Protein 6HFG (pdb70)

Secondary structure (DSSP, 8-state):
--SSEEEEEEEEEEEE-----SEEEEE-BTTTB-EEEEEETTSEEEEEETTEEEEEEE-TTTTTT-EEEEETTEEEEE--EEEEE--SSHHHHHHHHHHHHHHHTTTS-EEPP-

Solvent-accessible surface area: 7065 Å² total; per-residue (Å²): 125,139,71,105,38,44,91,33,47,1,99,72,0,6,75,72,63,135,124,101,72,59,92,102,87,37,82,50,42,178,179,64,18,63,0,37,0,16,6,36,96,66,0,71,0,56,0,15,20,49,178,85,119,20,38,48,41,37,0,117,42,0,147,139,105,13,86,0,7,86,145,129,21,16,0,61,2,7,129,107,8,85,1,27,1,25,37,173,58,169,139,56,6,75,127,69,0,60,23,0,26,120,29,0,52,137,46,6,87,33,70,145,60,154

Nearest PDB structures (foldseek):
  6hfg-assembly1_B-2  TM=1.009E+00  e=2.251E-24  Mus musculus
  7qwv-assembly1_A  TM=9.922E-01  e=1.122E-21  Mus musculus
  6nxf-assembly1_A  TM=9.468E-01  e=2.933E-18  Mus musculus
  6nxf-assembly1_B  TM=9.605E-01  e=1.213E-17  Mus musculus
  4yd8-assembly1_A  TM=4.757E-01  e=8.180E-01  Homo sapiens

B-factor: mean 80.26, std 20.7, range [53.84, 167.01]

Foldseek 3Di:
DDPFKDKFWFQKKWDQQPVRDRIDMDGDDPVQATWMWMAGPQAWIFIDGVHDTPDIDGLAVCQCQWAWEDDQLKIAIGVGMITGGDDPDSVRSSVRSVVVCVVSCVRYHYHYDD

Structure (mmCIF, N/CA/C/O backbone):
data_6HFG
#
_entry.id   6HFG
#
_cell.length_a   107.490
_cell.length_b   107.490
_cell.length_c   82.790
_cell.angle_alpha   90.00
_cell.angle_beta   90.00
_cell.angle_gamma   120.00
#
_symmetry.space_group_name_H-M   'P 61 2 2'
#
loop_
_atom_site.group_PDB
_atom_site.id
_atom_site.type_symbol
_atom_site.label_atom_id
_atom_site.label_alt_id
_atom_site.label_comp_id
_atom_site.label_asym_id
_atom_site.label_entity_id
_atom_site.label_seq_id
_atom_site.pdbx_PDB_ins_code
_atom_site.Cartn_x
_atom_site.Cartn_y
_atom_site.Cartn_z
_atom_site.occupancy
_atom_site.B_iso_or_equiv
_atom_site.auth_seq_id
_atom_site.auth_comp_id
_atom_site.auth_asym_id
_atom_site.auth_atom_id
_atom_site.pdbx_PDB_model_num
ATOM 1 N N . ALA A 1 1 ? 28.612 -34.168 -19.713 1.00 99.77 13 ALA B N 1
ATOM 2 C CA . ALA A 1 1 ? 28.795 -34.358 -21.188 1.00 112.08 13 ALA B CA 1
ATOM 3 C C . ALA A 1 1 ? 28.185 -33.177 -21.974 1.00 118.09 13 ALA B C 1
ATOM 4 O O . ALA A 1 1 ? 28.896 -32.480 -22.706 1.00 129.59 13 ALA B O 1
ATOM 6 N N . MET A 1 2 ? 26.876 -32.946 -21.791 1.00 116.95 14 MET B N 1
ATOM 7 C CA . MET A 1 2 ? 26.050 -31.984 -22.569 1.00 105.80 14 MET B CA 1
ATOM 8 C C . MET A 1 2 ? 26.437 -30.526 -22.256 1.00 102.83 14 MET B C 1
ATOM 9 O O . MET A 1 2 ? 27.357 -30.276 -21.482 1.00 100.32 14 MET B O 1
ATOM 14 N N . GLY A 1 3 ? 25.731 -29.572 -22.890 1.00 91.18 15 GLY B N 1
ATOM 15 C CA . GLY A 1 3 ? 25.763 -28.145 -22.531 1.00 80.11 15 GLY B CA 1
ATOM 16 C C . GLY A 1 3 ? 24.614 -27.775 -21.603 1.00 83.95 15 GLY B C 1
ATOM 17 O O . GLY A 1 3 ? 24.294 -26.611 -21.388 1.00 88.87 15 GLY B O 1
ATOM 18 N N . GLU A 1 4 ? 23.996 -28.801 -21.027 1.00 86.41 16 GLU B N 1
ATOM 19 C CA . GLU A 1 4 ? 22.839 -28.681 -20.172 1.00 83.81 16 GLU B CA 1
ATOM 20 C C . GLU A 1 4 ? 23.214 -29.052 -18.734 1.00 75.82 16 GLU B C 1
ATOM 21 O O . GLU A 1 4 ? 22.434 -28.878 -17.804 1.00 70.98 16 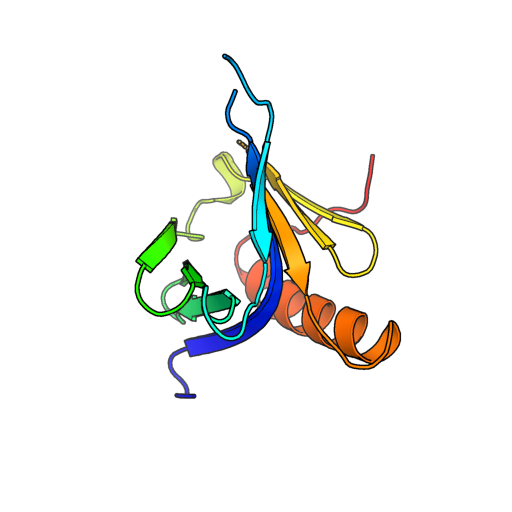GLU B O 1
ATOM 27 N N . VAL A 1 5 ? 24.435 -29.558 -18.579 1.00 70.74 17 VAL B N 1
ATOM 28 C CA . VAL A 1 5 ? 24.920 -30.109 -17.355 1.00 71.42 17 VAL B CA 1
ATOM 29 C C . VAL A 1 5 ? 26.411 -29.804 -17.259 1.00 66.00 17 VAL B C 1
ATOM 30 O O . VAL A 1 5 ? 27.084 -29.672 -18.261 1.00 82.77 17 VAL B O 1
ATOM 34 N N . SER A 1 6 ? 26.891 -29.652 -16.030 1.00 67.54 18 SER B N 1
ATOM 35 C CA . SER A 1 6 ? 28.306 -29.778 -15.718 1.00 66.04 18 SER B CA 1
ATOM 36 C C . SER A 1 6 ? 28.481 -30.961 -14.759 1.00 60.54 18 SER B C 1
ATOM 37 O O . SER A 1 6 ? 27.612 -31.237 -13.920 1.00 57.80 18 SER B O 1
ATOM 40 N N . GLN A 1 7 ? 29.591 -31.678 -14.916 1.00 60.60 19 GLN B N 1
ATOM 41 C CA . GLN A 1 7 ? 29.854 -32.857 -14.119 1.00 61.84 19 GLN B CA 1
ATOM 42 C C . GLN A 1 7 ? 31.318 -32.875 -13.703 1.00 54.93 19 GLN B C 1
ATOM 43 O O . GLN A 1 7 ? 32.178 -32.459 -14.455 1.00 56.53 19 GLN B O 1
ATOM 49 N N . TRP A 1 8 ? 31.558 -33.357 -12.484 1.00 58.33 20 TRP B N 1
ATOM 50 C CA . TRP A 1 8 ? 32.892 -33.501 -11.889 1.00 57.14 20 TRP B CA 1
ATOM 51 C C . TRP A 1 8 ? 32.918 -34.840 -11.183 1.00 57.42 20 TRP B C 1
ATOM 52 O O . TRP A 1 8 ? 31.925 -35.193 -10.514 1.00 62.83 20 TRP B O 1
ATOM 63 N N . SER A 1 9 ? 34.049 -35.535 -11.275 1.00 59.25 21 SER B N 1
ATOM 64 C CA . SER A 1 9 ? 34.170 -36.796 -10.582 1.00 65.22 21 SER B CA 1
ATOM 65 C C . SER A 1 9 ? 34.733 -36.555 -9.175 1.00 62.97 21 SER B C 1
ATOM 66 O O . SER A 1 9 ? 35.558 -35.660 -8.970 1.00 60.43 21 SER B O 1
ATOM 69 N N . LEU A 1 10 ? 34.262 -37.372 -8.229 1.00 59.17 22 LEU B N 1
ATOM 70 C CA . LEU A 1 10 ? 34.578 -37.296 -6.828 1.00 57.92 22 LEU B CA 1
ATOM 71 C C . LEU A 1 10 ? 35.420 -38.505 -6.427 1.00 62.87 22 LEU B C 1
ATOM 72 O O . LEU A 1 10 ? 35.154 -39.587 -6.879 1.00 67.20 22 LEU B O 1
ATOM 77 N N . LYS A 1 11 ? 36.342 -38.304 -5.482 1.00 69.46 23 LYS B N 1
ATOM 78 C CA . LYS A 1 11 ? 37.086 -39.369 -4.842 1.00 67.56 23 LYS B CA 1
ATOM 79 C C . LYS A 1 11 ? 36.214 -39.987 -3.746 1.00 70.08 23 LYS B C 1
ATOM 80 O O . LYS A 1 11 ? 36.141 -41.200 -3.630 1.00 73.42 23 LYS B O 1
ATOM 86 N N . ARG A 1 12 ? 35.561 -39.134 -2.949 1.00 67.49 24 ARG B N 1
ATOM 87 C CA . ARG A 1 12 ? 34.796 -39.574 -1.788 1.00 69.88 24 ARG B CA 1
ATOM 88 C C . ARG A 1 12 ? 33.545 -38.718 -1.613 1.00 66.16 24 ARG B C 1
ATOM 89 O O . ARG A 1 12 ? 33.549 -37.551 -1.929 1.00 63.36 24 ARG B O 1
ATOM 97 N N . TYR A 1 13 ? 32.524 -39.319 -1.001 1.00 61.29 25 TYR B N 1
ATOM 98 C CA . TYR A 1 13 ? 31.367 -38.619 -0.532 1.00 60.57 25 TYR B CA 1
ATOM 99 C C . TYR A 1 13 ? 30.990 -39.217 0.819 1.00 58.09 25 TYR B C 1
ATOM 100 O O . TYR A 1 13 ? 31.014 -40.427 0.975 1.00 60.40 25 TYR B O 1
ATOM 109 N N . GLY A 1 14 ? 30.660 -38.356 1.780 1.00 59.02 26 GLY B N 1
ATOM 110 C CA . GLY A 1 14 ? 30.259 -38.798 3.098 1.00 63.67 26 GLY B CA 1
A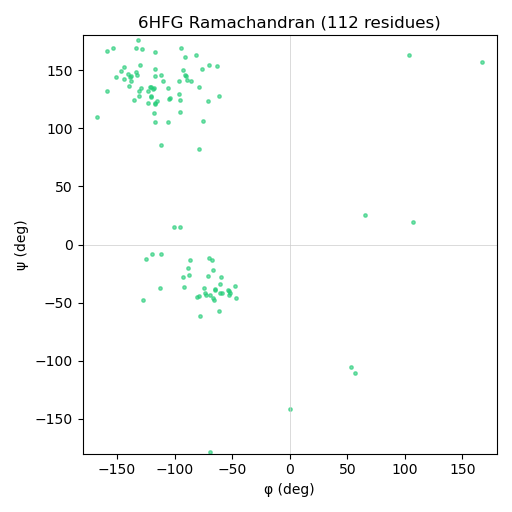TOM 111 C C . GLY A 1 14 ? 28.973 -38.127 3.540 1.00 66.34 26 GLY B C 1
ATOM 112 O O . GLY A 1 14 ? 28.869 -36.895 3.491 1.00 66.32 26 GLY B O 1
ATOM 113 N N . ARG A 1 15 ? 28.012 -38.957 3.963 1.00 67.25 27 ARG B N 1
ATOM 114 C CA . ARG A 1 15 ? 26.693 -38.554 4.447 1.00 68.54 27 ARG B CA 1
ATOM 115 C C . ARG A 1 15 ? 26.743 -38.459 5.971 1.00 68.96 27 ARG B C 1
ATOM 116 O O . ARG A 1 15 ? 27.117 -39.423 6.608 1.00 69.55 27 ARG B O 1
ATOM 124 N N . PHE A 1 16 ? 26.389 -37.312 6.548 1.00 70.85 28 PHE B N 1
ATOM 125 C CA . PHE A 1 16 ? 26.219 -37.231 7.989 1.00 79.48 28 PHE B CA 1
ATOM 126 C C . PHE A 1 16 ? 24.952 -38.001 8.356 1.00 78.86 28 PHE B C 1
ATOM 127 O O . PHE A 1 16 ? 23.921 -37.722 7.807 1.00 83.49 28 PHE B O 1
ATOM 135 N N . MET A 1 17 ? 25.065 -38.990 9.247 1.00 87.62 29 MET B N 1
ATOM 136 C CA . MET A 1 17 ? 23.983 -39.951 9.482 1.00 88.06 29 MET B CA 1
ATOM 137 C C . MET A 1 17 ? 23.093 -39.483 10.639 1.00 92.77 29 MET B C 1
ATOM 138 O O . MET A 1 17 ? 21.910 -39.807 10.682 1.00 106.32 29 MET B O 1
ATOM 143 N N . LEU A 1 18 ? 23.673 -38.726 11.569 1.00 95.02 30 LEU B N 1
ATOM 144 C CA . LEU A 1 18 ? 22.927 -38.101 12.645 1.00 98.35 30 LEU B CA 1
ATOM 145 C C . LEU A 1 18 ? 22.238 -36.840 12.104 1.00 104.05 30 LEU B C 1
ATOM 146 O O . LEU A 1 18 ? 21.385 -36.245 12.767 1.00 105.90 30 LEU B O 1
ATOM 151 N N . GLY A 1 35 ? 24.782 -50.121 15.067 1.00 89.64 47 GLY B N 1
ATOM 152 C CA . GLY A 1 35 ? 24.585 -49.040 16.037 1.00 96.40 47 GLY B CA 1
ATOM 153 C C . GLY A 1 35 ? 24.320 -47.717 15.333 1.00 100.86 47 GLY B C 1
ATOM 154 O O . GLY A 1 35 ? 23.658 -47.687 14.300 1.00 103.99 47 GLY B O 1
ATOM 155 N N . SER A 1 36 ? 24.870 -46.626 15.880 1.00 101.27 48 SER B N 1
ATOM 156 C CA . SER A 1 36 ? 24.635 -45.272 15.375 1.00 96.92 48 SER B CA 1
ATOM 157 C C . SER A 1 36 ? 25.907 -44.691 14.751 1.00 86.19 48 SER B C 1
ATOM 158 O O . SER A 1 36 ? 26.661 -43.982 15.421 1.00 86.41 48 SER B O 1
ATOM 161 N N . PRO A 1 37 ? 26.199 -44.960 13.455 1.00 75.22 49 PRO B N 1
ATOM 162 C CA . PRO A 1 37 ? 27.353 -44.348 12.797 1.00 81.40 49 PRO B CA 1
ATOM 163 C C . PRO A 1 37 ? 27.113 -42.849 12.571 1.00 81.48 49 PRO B C 1
ATOM 164 O O . PRO A 1 37 ? 25.978 -42.398 12.516 1.00 87.74 49 PRO B O 1
ATOM 168 N N . THR A 1 38 ? 28.203 -42.093 12.484 1.00 77.89 50 THR B N 1
ATOM 169 C CA . THR A 1 38 ? 28.145 -40.660 12.291 1.00 77.02 50 THR B CA 1
ATOM 170 C C . THR A 1 38 ? 28.186 -40.342 10.792 1.00 71.67 50 THR B C 1
ATOM 171 O O . THR A 1 38 ? 27.530 -39.420 10.341 1.00 73.22 50 THR B O 1
ATOM 175 N N . TRP A 1 39 ? 28.969 -41.130 10.046 1.00 71.35 51 TRP B N 1
ATOM 176 C CA . TRP A 1 39 ? 29.180 -40.971 8.626 1.00 70.23 51 TRP B CA 1
ATOM 177 C C . TRP A 1 39 ? 29.032 -42.323 7.923 1.00 71.27 51 TRP B C 1
ATOM 178 O O . TRP A 1 39 ? 29.407 -43.370 8.435 1.00 77.69 51 TRP B O 1
ATOM 189 N N . LYS A 1 40 ? 28.502 -42.244 6.707 1.00 72.80 52 LYS B N 1
ATOM 190 C CA . LYS A 1 40 ? 28.519 -43.278 5.736 1.00 74.92 52 LYS B CA 1
ATOM 191 C C . LYS A 1 40 ? 29.330 -42.711 4.570 1.00 71.98 52 LYS B C 1
ATOM 192 O O . LYS A 1 40 ? 29.019 -41.643 4.053 1.00 82.39 52 LYS B O 1
ATOM 198 N N . VAL A 1 41 ? 30.415 -43.397 4.226 1.00 66.38 53 VAL B N 1
ATOM 199 C CA . VAL A 1 41 ? 31.426 -42.884 3.339 1.00 64.88 53 VAL B CA 1
ATOM 200 C C . VAL A 1 41 ? 31.441 -43.742 2.075 1.00 69.81 53 VAL B C 1
ATOM 201 O O . VAL A 1 41 ? 31.615 -44.960 2.140 1.00 67.25 53 VAL B O 1
ATOM 205 N N . PHE A 1 42 ? 31.262 -43.075 0.933 1.00 70.78 54 PHE B N 1
ATOM 206 C CA . PHE A 1 42 ? 31.235 -43.711 -0.362 1.00 72.41 54 PHE B CA 1
ATOM 207 C C . PHE A 1 42 ? 32.499 -43.315 -1.124 1.00 70.00 54 PHE B C 1
ATOM 208 O O . PHE A 1 42 ? 32.916 -42.175 -1.066 1.00 73.54 54 PHE B O 1
ATOM 216 N N . GLU A 1 43 ? 33.068 -44.273 -1.857 1.00 78.31 55 GLU B N 1
ATOM 217 C CA . GLU A 1 43 ? 34.292 -44.075 -2.599 1.00 82.00 55 GLU B CA 1
ATOM 218 C C . GLU A 1 43 ? 34.087 -44.570 -4.027 1.00 82.86 55 GLU B C 1
ATOM 219 O O . GLU A 1 43 ? 33.225 -45.413 -4.269 1.00 100.29 55 GLU B O 1
ATOM 225 N N . SER A 1 44 ? 34.867 -44.006 -4.953 1.00 85.49 56 SER B N 1
ATOM 226 C CA . SER A 1 44 ? 34.899 -44.452 -6.336 1.00 93.21 56 SER B CA 1
ATOM 227 C C . SER A 1 44 ? 35.678 -45.770 -6.441 1.00 94.49 56 SER B C 1
ATOM 228 O O . SER A 1 44 ? 36.886 -45.788 -6.305 1.00 89.20 56 SER B O 1
ATOM 231 N N . SER 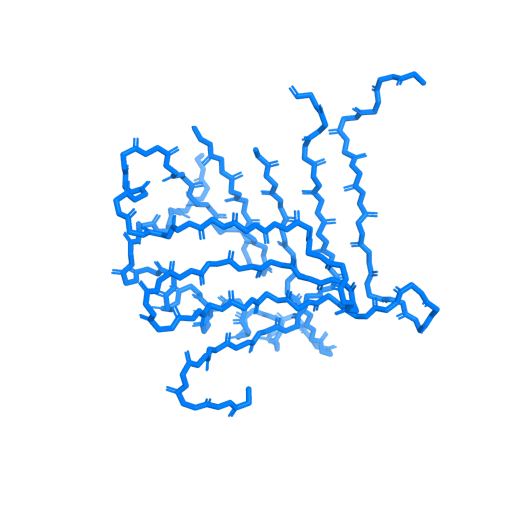A 1 45 ? 34.948 -46.868 -6.649 1.00 105.93 57 SER B N 1
ATOM 232 C CA . SER A 1 45 ? 35.521 -48.195 -6.793 1.00 113.72 57 SER B CA 1
ATOM 233 C C . SER A 1 45 ? 35.204 -48.703 -8.200 1.00 122.51 57 SER B C 1
ATOM 234 O O . SER A 1 45 ? 34.346 -48.151 -8.891 1.00 127.01 57 SER B O 1
ATOM 237 N N . GLU A 1 46 ? 35.898 -49.773 -8.594 1.00 136.43 58 GLU B N 1
ATOM 238 C CA . GLU A 1 46 ? 35.664 -50.456 -9.855 1.00 132.45 58 GLU B CA 1
ATOM 239 C C . GLU A 1 46 ? 34.350 -51.245 -9.728 1.00 123.02 58 GLU B C 1
ATOM 240 O O . GLU A 1 46 ? 33.528 -51.225 -10.643 1.00 112.92 58 GLU B O 1
ATOM 246 N N . GLU A 1 47 ? 34.148 -51.885 -8.565 1.00 124.91 59 GLU B N 1
ATOM 247 C CA . GLU A 1 47 ? 32.929 -52.661 -8.243 1.00 137.76 59 GLU B CA 1
ATOM 248 C C . GLU A 1 47 ? 31.775 -51.721 -7.871 1.00 134.40 59 GLU B C 1
ATOM 249 O O . GLU A 1 47 ? 30.713 -51.721 -8.528 1.00 115.40 59 GLU B O 1
ATOM 255 N N . SER A 1 48 ? 32.000 -50.962 -6.788 1.00 126.61 60 SER B N 1
ATOM 256 C CA . SER A 1 48 ? 31.064 -49.983 -6.205 1.00 117.40 60 SER B CA 1
ATOM 257 C C . SER A 1 48 ? 30.555 -48.987 -7.263 1.00 107.60 60 SER B C 1
ATOM 258 O O . SER A 1 48 ? 29.371 -48.666 -7.278 1.00 104.78 60 SER B O 1
ATOM 261 N N . GLY A 1 49 ? 31.448 -48.515 -8.146 1.00 99.03 61 GLY B N 1
ATOM 262 C CA . GLY A 1 49 ? 31.109 -47.553 -9.213 1.00 98.36 61 GLY B CA 1
ATOM 263 C C . GLY A 1 49 ? 31.595 -46.153 -8.860 1.00 99.23 61 GLY B C 1
ATOM 264 O O . GLY A 1 49 ? 31.894 -45.875 -7.681 1.00 92.58 61 GLY B O 1
ATOM 265 N N . SER A 1 50 ? 31.666 -45.265 -9.862 1.00 83.98 62 SER B N 1
ATOM 266 C CA . SER A 1 50 ? 32.328 -43.964 -9.679 1.00 85.81 62 SER B CA 1
ATOM 267 C C . SER A 1 50 ? 31.339 -42.868 -9.246 1.00 78.92 62 SER B C 1
ATOM 268 O O . SER A 1 50 ? 30.144 -42.908 -9.545 1.00 79.63 62 SER B O 1
ATOM 271 N N . LEU A 1 51 ? 31.875 -41.909 -8.482 1.00 73.43 63 LEU B N 1
ATOM 272 C CA . LEU A 1 51 ? 31.114 -40.841 -7.877 1.00 65.75 63 LEU B CA 1
ATOM 273 C C . LEU A 1 51 ? 31.196 -39.622 -8.783 1.00 59.77 63 LEU B C 1
ATOM 274 O O . LEU A 1 51 ? 32.261 -39.231 -9.220 1.00 65.20 63 LEU B O 1
ATOM 279 N N . VAL A 1 52 ? 30.026 -39.073 -9.076 1.00 62.11 64 VAL B N 1
ATOM 280 C CA . VAL A 1 52 ? 29.858 -37.974 -9.955 1.00 63.18 64 VAL B CA 1
ATOM 281 C C . VAL A 1 52 ? 28.974 -36.959 -9.242 1.00 60.97 64 VAL B C 1
ATOM 282 O O . VAL A 1 52 ? 27.950 -37.345 -8.654 1.00 61.23 64 VAL B O 1
ATOM 286 N N . LEU A 1 53 ? 29.411 -35.692 -9.272 1.00 62.34 65 LEU B N 1
ATOM 287 C CA . LEU A 1 53 ? 28.624 -34.545 -8.834 1.00 58.58 65 LEU B CA 1
ATOM 288 C C . LEU A 1 53 ? 28.150 -33.834 -10.094 1.00 58.61 65 LEU B C 1
ATOM 289 O O . LEU A 1 53 ? 28.960 -33.499 -10.962 1.00 61.56 65 LEU B O 1
ATOM 294 N N . THR A 1 54 ? 26.838 -33.627 -10.183 1.00 55.82 66 THR B N 1
ATOM 295 C CA . THR A 1 54 ? 26.226 -33.114 -11.384 1.00 56.60 66 THR B CA 1
ATOM 296 C C . THR A 1 54 ? 25.470 -31.843 -11.023 1.00 55.86 66 THR B C 1
ATOM 297 O O . THR A 1 54 ? 24.702 -31.835 -10.061 1.00 60.66 66 THR B O 1
ATOM 301 N N . ILE A 1 55 ? 25.676 -30.787 -11.808 1.00 54.25 67 ILE B N 1
ATOM 302 C CA . ILE A 1 55 ? 24.850 -29.621 -11.682 1.00 57.66 67 ILE B CA 1
ATOM 303 C C . ILE A 1 55 ? 24.220 -29.337 -13.039 1.00 53.84 67 ILE B C 1
ATOM 304 O O . ILE A 1 55 ? 24.916 -29.113 -14.018 1.00 61.15 67 ILE B O 1
ATOM 309 N N . VAL A 1 56 ? 22.892 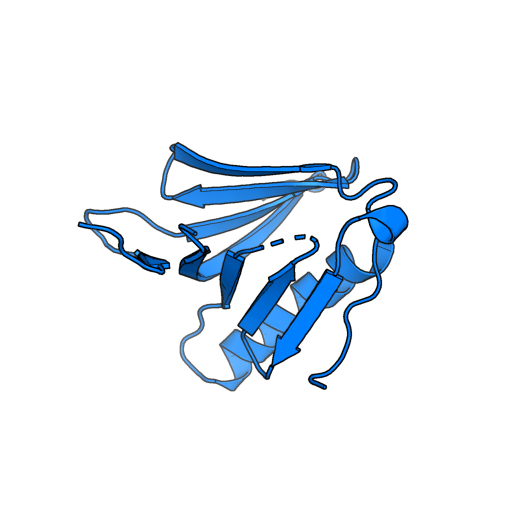-29.323 -13.035 1.00 56.10 68 VAL B N 1
ATOM 310 C CA . VAL A 1 56 ? 22.073 -29.089 -14.185 1.00 61.74 68 VAL B CA 1
ATOM 311 C C . VAL A 1 56 ? 21.808 -27.584 -14.262 1.00 63.06 68 VAL B C 1
ATOM 312 O O . VAL A 1 56 ? 21.652 -26.943 -13.245 1.00 71.03 68 VAL B O 1
ATOM 316 N N . VAL A 1 57 ? 21.720 -27.060 -15.481 1.00 69.90 69 VAL B N 1
ATOM 317 C CA . VAL A 1 57 ? 21.623 -25.631 -15.743 1.00 74.59 69 VAL B CA 1
ATOM 318 C C . VAL A 1 57 ? 20.381 -25.011 -15.075 1.00 75.28 69 VAL B C 1
ATOM 319 O O . VAL A 1 57 ? 20.412 -23.837 -14.746 1.00 82.08 69 VAL B O 1
ATOM 323 N N . SER A 1 58 ? 19.293 -25.759 -14.848 1.00 81.71 70 SER B N 1
ATOM 324 C CA . SER A 1 58 ? 18.124 -25.174 -14.115 1.00 85.72 70 SER B CA 1
ATOM 325 C C . SER A 1 58 ? 18.451 -24.952 -12.625 1.00 82.91 70 SER B C 1
ATOM 326 O O . SER A 1 58 ? 17.675 -24.316 -11.925 1.00 86.38 70 SER B O 1
ATOM 329 N N . GLY A 1 59 ? 19.576 -25.514 -12.147 1.00 83.52 71 GLY B N 1
ATOM 330 C CA . GLY A 1 59 ? 20.103 -25.347 -10.778 1.00 70.93 71 GLY B CA 1
ATOM 331 C C . GLY A 1 59 ? 19.944 -26.589 -9.897 1.00 70.56 71 GLY B C 1
ATOM 332 O O . GLY A 1 59 ? 20.020 -26.498 -8.663 1.00 71.72 71 GLY B O 1
ATOM 333 N N . HIS A 1 60 ? 19.741 -27.766 -10.498 1.00 65.87 72 HIS B N 1
ATOM 334 C CA . HIS A 1 60 ? 19.596 -28.990 -9.715 1.00 63.98 72 HIS B CA 1
ATOM 335 C C . HIS A 1 60 ? 20.975 -29.612 -9.497 1.00 61.60 72 HIS B C 1
ATOM 336 O O . HIS A 1 60 ? 21.815 -29.597 -10.372 1.00 64.84 72 HIS B O 1
ATOM 343 N N . PHE A 1 61 ? 21.160 -30.153 -8.295 1.00 60.60 73 PHE B N 1
ATOM 344 C CA . PHE A 1 61 ? 22.407 -30.656 -7.815 1.00 57.09 73 PHE B CA 1
ATOM 345 C C . PHE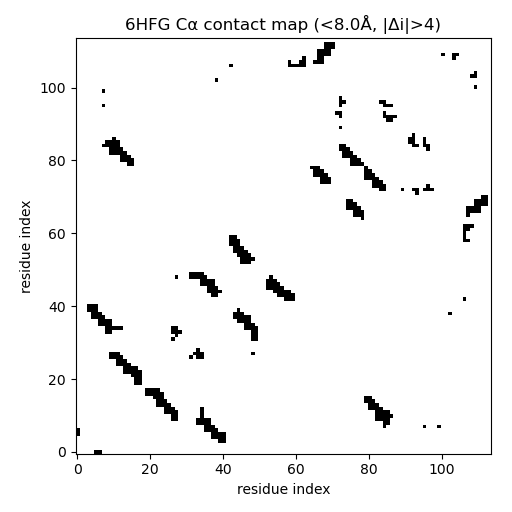 A 1 61 ? 22.208 -32.127 -7.485 1.00 56.22 73 PHE B C 1
ATOM 346 O O . PHE A 1 61 ? 21.284 -32.468 -6.758 1.00 56.57 73 PHE B O 1
ATOM 354 N N . PHE A 1 62 ? 23.070 -32.977 -8.039 1.00 56.22 74 PHE B N 1
ATOM 355 C CA . PHE A 1 62 ? 23.053 -34.379 -7.731 1.00 57.08 74 PHE B CA 1
ATOM 356 C C . PHE A 1 62 ? 24.468 -34.874 -7.448 1.00 56.30 74 PHE B C 1
ATOM 357 O O . PHE A 1 62 ? 25.455 -34.364 -8.022 1.00 54.53 74 PHE B O 1
ATOM 365 N N . ILE A 1 63 ? 24.532 -35.870 -6.565 1.00 54.96 75 ILE B N 1
ATOM 366 C CA . ILE A 1 63 ? 25.656 -36.775 -6.480 1.00 61.20 75 ILE B CA 1
ATOM 367 C C . 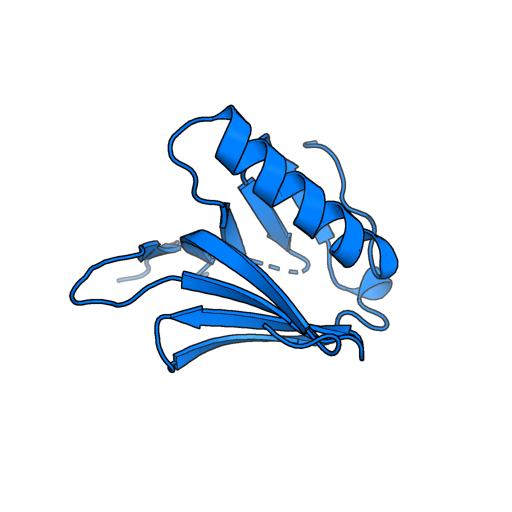ILE A 1 63 ? 25.138 -38.176 -6.786 1.00 61.72 75 ILE B C 1
ATOM 368 O O . ILE A 1 63 ? 24.091 -38.585 -6.286 1.00 64.67 75 ILE B O 1
ATOM 373 N N . SER A 1 64 ? 25.874 -38.895 -7.625 1.00 63.04 76 SER B N 1
ATOM 374 C CA . SER A 1 64 ? 25.468 -40.209 -7.985 1.00 67.76 76 SER B CA 1
ATOM 375 C C . SER A 1 64 ? 26.685 -41.130 -7.992 1.00 72.94 76 SER B C 1
ATOM 376 O O . SER A 1 64 ? 27.786 -40.709 -8.293 1.00 78.59 76 SER B O 1
ATOM 379 N N . GLN A 1 65 ? 26.445 -42.381 -7.592 1.00 81.12 77 GLN B N 1
ATOM 380 C CA . GLN A 1 65 ? 27.395 -43.476 -7.658 1.00 83.03 77 GLN B CA 1
ATOM 381 C C . GLN A 1 65 ? 26.795 -44.527 -8.595 1.00 88.50 77 GLN B C 1
ATOM 382 O O . GLN A 1 65 ? 25.748 -45.124 -8.296 1.00 87.19 77 GLN B O 1
ATOM 388 N N . GLY A 1 66 ? 27.445 -44.711 -9.745 1.00 94.01 78 GLY B N 1
ATOM 389 C CA . GLY A 1 66 ? 26.833 -45.375 -10.872 1.00 92.18 78 GLY B CA 1
ATOM 390 C C . GLY A 1 66 ? 25.513 -44.714 -11.209 1.00 98.73 78 GLY B C 1
ATOM 391 O O . GLY A 1 66 ? 25.486 -43.594 -11.728 1.00 110.37 78 GLY B O 1
ATOM 392 N N . GLN A 1 67 ? 24.420 -45.389 -10.849 1.00 100.49 79 GLN B N 1
ATOM 393 C CA . GLN A 1 67 ? 23.089 -44.971 -11.253 1.00 108.02 79 GLN B CA 1
ATOM 394 C C . GLN A 1 67 ? 22.203 -44.668 -10.039 1.00 96.73 79 GLN B C 1
ATOM 395 O O . GLN A 1 67 ? 21.112 -44.118 -10.217 1.00 101.17 79 GLN B O 1
ATOM 401 N N . THR A 1 68 ? 22.682 -44.980 -8.825 1.00 83.68 80 THR B N 1
ATOM 402 C CA . THR A 1 68 ? 21.973 -44.598 -7.600 1.00 86.72 80 THR B CA 1
ATOM 403 C C . THR A 1 68 ? 22.262 -43.113 -7.319 1.00 76.83 80 THR B C 1
ATOM 404 O O . THR A 1 68 ? 23.387 -42.640 -7.466 1.00 71.52 80 THR B O 1
ATOM 408 N N . LEU A 1 69 ? 21.211 -42.374 -6.963 1.00 73.79 81 LEU B N 1
ATOM 409 C CA . LEU A 1 69 ? 21.298 -40.977 -6.616 1.00 74.56 81 LEU B CA 1
ATOM 410 C C . LEU A 1 69 ? 21.411 -40.869 -5.094 1.00 74.21 81 LEU B C 1
ATOM 411 O O . LEU A 1 69 ? 20.490 -41.216 -4.364 1.00 75.95 81 LEU B O 1
ATOM 416 N N . LEU A 1 70 ? 22.570 -40.392 -4.646 1.00 71.59 82 LEU B N 1
ATOM 417 C CA . LEU A 1 70 ? 22.885 -40.254 -3.263 1.00 65.78 82 LEU B CA 1
ATOM 418 C C . LEU A 1 70 ? 22.405 -38.894 -2.753 1.00 62.28 82 LEU B C 1
ATOM 419 O O . LEU A 1 70 ? 22.165 -38.728 -1.579 1.00 63.18 82 LEU B O 1
ATOM 424 N N . GLU A 1 71 ? 22.303 -37.907 -3.640 1.00 64.54 83 GLU B N 1
ATOM 425 C CA . GLU A 1 71 ? 21.919 -36.579 -3.216 1.00 66.47 83 GLU B CA 1
ATOM 426 C C . GLU A 1 71 ? 21.198 -35.911 -4.382 1.00 61.74 83 GLU B C 1
ATOM 427 O O . GLU A 1 71 ? 21.547 -36.156 -5.532 1.00 67.18 83 GLU B O 1
ATOM 433 N N . GLY A 1 72 ? 20.179 -35.104 -4.074 1.00 60.76 84 GLY B N 1
ATOM 434 C CA . GLY A 1 72 ? 19.384 -34.467 -5.125 1.00 63.89 84 GLY B CA 1
ATOM 435 C C . GLY A 1 72 ? 18.483 -33.370 -4.601 1.00 61.28 84 GLY B C 1
ATOM 436 O O . GLY A 1 72 ? 17.493 -33.639 -3.932 1.00 67.65 84 GLY B O 1
ATOM 437 N N . PHE A 1 73 ? 18.819 -32.121 -4.930 1.00 63.81 85 PHE B N 1
ATOM 438 C CA . PHE A 1 73 ? 18.036 -30.992 -4.471 1.00 62.04 85 PHE B CA 1
ATOM 439 C C . PHE A 1 73 ? 18.277 -29.778 -5.376 1.00 65.75 85 PHE B C 1
ATOM 440 O O . PHE A 1 73 ? 19.187 -29.771 -6.204 1.00 62.96 85 PHE B O 1
ATOM 448 N N . SER A 1 74 ? 17.412 -28.769 -5.223 1.00 69.61 86 SER B N 1
ATOM 449 C CA . SER A 1 74 ? 17.504 -27.539 -5.983 1.00 70.60 86 SER B CA 1
ATOM 450 C C . SER A 1 74 ? 18.461 -26.583 -5.278 1.00 65.65 86 SER B C 1
ATOM 451 O O . SER A 1 74 ? 18.439 -26.482 -4.069 1.00 71.57 86 SER B O 1
ATOM 454 N N . LEU A 1 75 ? 19.270 -25.875 -6.067 1.00 70.76 87 LEU B N 1
ATOM 455 C CA . LEU A 1 75 ? 20.131 -24.822 -5.564 1.00 73.13 87 LEU B CA 1
ATOM 456 C C . LEU A 1 75 ? 19.393 -23.474 -5.561 1.00 77.87 87 LEU B C 1
ATOM 457 O O . LEU A 1 75 ? 19.826 -22.550 -4.885 1.00 81.01 87 LEU B O 1
ATOM 462 N N . ILE A 1 76 ? 18.316 -23.349 -6.348 1.00 79.07 88 ILE B N 1
ATOM 463 C CA . ILE A 1 76 ? 17.499 -22.132 -6.382 1.00 78.87 88 ILE B CA 1
ATOM 464 C C . ILE A 1 76 ? 16.900 -21.904 -4.985 1.00 80.78 88 ILE B C 1
ATOM 465 O O . ILE A 1 76 ? 16.278 -22.809 -4.398 1.00 75.37 88 ILE B O 1
ATOM 470 N N . GLY A 1 77 ? 17.105 -20.689 -4.466 1.00 77.75 89 GLY B N 1
ATOM 471 C CA . GLY A 1 77 ? 16.625 -20.277 -3.153 1.00 82.28 89 GLY B CA 1
ATOM 472 C C . GLY A 1 77 ? 17.281 -21.034 -2.011 1.00 82.11 89 GLY B C 1
ATOM 473 O O . GLY A 1 77 ? 16.695 -21.137 -0.933 1.00 88.2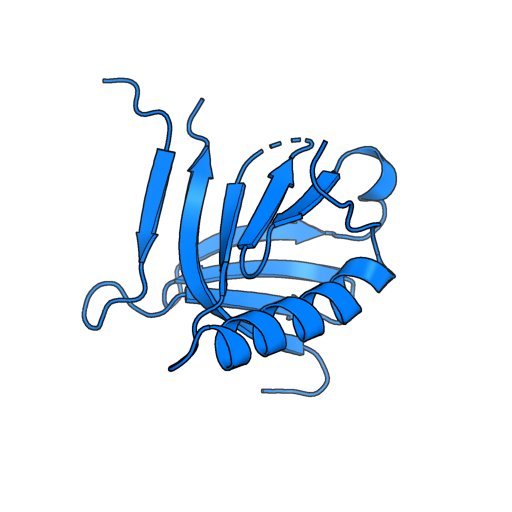0 89 GLY B O 1
ATOM 474 N N . SER A 1 78 ? 18.502 -21.538 -2.238 1.00 82.91 90 SER B N 1
ATOM 475 C CA . SER A 1 78 ? 19.242 -22.316 -1.240 1.00 84.64 90 SER B CA 1
ATOM 476 C C . SER A 1 78 ? 20.036 -21.382 -0.315 1.00 82.18 90 SER B C 1
ATOM 477 O O . SER A 1 78 ? 20.485 -21.805 0.742 1.00 92.10 90 SER B O 1
ATOM 480 N N . LYS A 1 79 ? 20.160 -20.103 -0.694 1.00 93.82 91 LYS B N 1
ATOM 481 C CA . LYS A 1 79 ? 20.705 -19.048 0.193 1.00 102.93 91 LYS B CA 1
ATOM 482 C C . LYS A 1 79 ? 20.051 -19.117 1.579 1.00 95.08 91 LYS B C 1
ATOM 483 O O . LYS A 1 79 ? 20.702 -18.898 2.588 1.00 95.57 91 LYS B O 1
ATOM 489 N N . ASN A 1 80 ? 18.766 -19.466 1.619 1.00 95.16 92 ASN B N 1
ATOM 490 C CA . ASN A 1 80 ? 17.979 -19.401 2.835 1.00 102.08 92 ASN B CA 1
ATOM 491 C C . ASN A 1 80 ? 18.363 -20.553 3.777 1.00 100.69 92 ASN B C 1
ATOM 492 O O . ASN A 1 80 ? 18.440 -20.343 4.981 1.00 122.35 92 ASN B O 1
ATOM 497 N N . TRP A 1 81 ? 18.649 -21.744 3.238 1.00 96.49 93 TRP B N 1
ATOM 498 C CA . TRP A 1 81 ? 18.733 -22.967 4.064 1.00 86.81 93 TRP B CA 1
ATOM 499 C C . TRP A 1 81 ? 20.073 -23.713 3.927 1.00 86.52 93 TRP B C 1
ATOM 500 O O . TRP A 1 81 ? 20.330 -24.621 4.737 1.00 79.79 93 TRP B O 1
ATOM 511 N N . LEU A 1 82 ? 20.907 -23.363 2.929 1.00 76.62 94 LEU B N 1
ATOM 512 C CA . LEU A 1 82 ? 22.102 -24.153 2.580 1.00 72.25 94 LEU B CA 1
ATOM 513 C C . LEU A 1 82 ? 23.384 -23.333 2.754 1.00 70.70 94 LEU B C 1
ATOM 514 O O . LEU A 1 82 ? 23.510 -22.229 2.233 1.00 78.67 94 LEU B O 1
ATOM 519 N N . LYS A 1 83 ? 24.355 -23.976 3.402 1.00 68.91 95 LYS B N 1
ATOM 520 C CA . LYS A 1 83 ? 25.670 -23.469 3.712 1.00 68.44 95 LYS B CA 1
ATOM 521 C C . LYS A 1 83 ? 26.703 -24.401 3.058 1.00 65.25 95 LYS B C 1
ATOM 522 O O . LYS A 1 83 ? 26.667 -25.619 3.251 1.00 67.41 95 LYS B O 1
ATOM 528 N N . ILE A 1 84 ? 27.625 -23.829 2.283 1.00 63.74 96 ILE B N 1
ATOM 529 C CA . ILE A 1 84 ? 28.718 -24.568 1.687 1.00 63.76 96 ILE B CA 1
ATOM 530 C C . ILE A 1 84 ? 30.040 -23.969 2.165 1.00 62.02 96 ILE B C 1
ATOM 531 O O . ILE A 1 84 ? 30.210 -22.771 2.091 1.00 61.20 96 ILE B O 1
ATOM 536 N N . VAL A 1 85 ? 30.987 -24.836 2.551 1.00 62.29 97 VAL B N 1
ATOM 537 C CA . VAL A 1 85 ? 32.334 -24.437 2.917 1.00 63.25 97 VAL B CA 1
ATOM 538 C C . VAL A 1 85 ? 33.358 -25.287 2.152 1.00 66.07 97 VAL B C 1
ATOM 539 O O . VAL A 1 85 ? 33.242 -26.499 2.084 1.00 76.55 97 VAL B O 1
ATOM 543 N N . ARG A 1 86 ? 34.387 -24.629 1.607 1.00 66.38 98 ARG B N 1
ATOM 544 C CA . ARG A 1 86 ? 35.483 -25.287 0.909 1.00 63.60 98 ARG B CA 1
ATOM 545 C C . ARG A 1 86 ? 36.745 -25.292 1.787 1.00 69.38 98 ARG B C 1
ATOM 546 O O . ARG A 1 86 ? 37.165 -24.246 2.237 1.00 77.12 98 ARG B O 1
ATOM 554 N N . ARG A 1 87 ? 37.319 -26.480 2.021 1.00 69.05 99 ARG B N 1
ATOM 555 C CA . ARG A 1 87 ? 38.659 -26.667 2.530 1.00 67.85 99 ARG B CA 1
ATOM 556 C C . ARG A 1 87 ? 39.470 -27.400 1.460 1.00 70.87 99 ARG B C 1
ATOM 557 O O . ARG A 1 87 ? 39.301 -28.591 1.286 1.00 72.30 99 ARG B O 1
ATOM 565 N N . MET A 1 88 ? 40.353 -26.673 0.771 1.00 74.90 100 MET B N 1
ATOM 566 C CA . MET A 1 88 ? 41.226 -27.198 -0.271 1.00 72.99 100 MET B CA 1
ATOM 567 C C . MET A 1 88 ? 40.379 -27.866 -1.366 1.00 74.20 100 MET B C 1
ATOM 568 O O . MET A 1 88 ? 39.640 -27.182 -2.064 1.00 71.58 100 MET B O 1
ATOM 573 N N . ASP A 1 89 ? 40.449 -29.197 -1.488 1.00 68.95 101 ASP B N 1
ATOM 574 C CA . ASP A 1 89 ? 39.773 -29.925 -2.562 1.00 65.59 101 ASP B CA 1
ATOM 575 C C . ASP A 1 89 ? 38.462 -30.579 -2.074 1.00 67.33 101 ASP B C 1
ATOM 576 O O . ASP A 1 89 ? 37.943 -31.460 -2.752 1.00 60.77 101 ASP B O 1
ATOM 581 N N . CYS A 1 90 ? 37.949 -30.170 -0.903 1.00 62.88 102 CYS B N 1
ATOM 582 C CA . CYS A 1 90 ? 36.721 -30.696 -0.324 1.00 63.70 102 CYS B CA 1
ATOM 583 C C . CYS A 1 90 ? 35.668 -29.594 -0.200 1.00 66.20 102 CYS B C 1
ATOM 584 O O . CYS A 1 90 ? 36.012 -28.430 -0.015 1.00 65.34 102 CYS B O 1
ATOM 587 N N . LEU A 1 91 ? 34.392 -29.995 -0.280 1.00 63.55 103 LEU B N 1
ATOM 588 C CA . LEU A 1 91 ? 33.268 -29.147 0.079 1.00 65.77 103 LEU B CA 1
ATOM 589 C C . LEU A 1 91 ? 32.462 -29.834 1.182 1.00 64.85 103 LEU B C 1
ATOM 590 O O . LEU A 1 91 ? 32.223 -31.045 1.114 1.00 64.97 103 LEU B O 1
ATOM 595 N N . LEU A 1 92 ? 32.079 -29.049 2.194 1.00 65.08 104 LEU B N 1
ATOM 596 C CA . LEU A 1 92 ? 31.120 -29.455 3.209 1.00 68.02 104 LEU B CA 1
ATOM 597 C C . LEU A 1 92 ? 29.808 -28.720 2.911 1.00 67.02 104 LEU B C 1
ATOM 598 O O . LEU A 1 92 ? 29.809 -27.536 2.610 1.00 64.96 104 LEU B O 1
ATOM 603 N N . PHE A 1 93 ? 28.700 -29.459 2.960 1.00 64.93 105 PHE B N 1
ATOM 604 C CA . PHE A 1 93 ? 27.376 -28.940 2.707 1.00 67.58 105 PHE B CA 1
ATOM 605 C C . PHE A 1 93 ? 26.555 -29.097 3.995 1.00 72.94 105 PHE B C 1
ATOM 606 O O . PHE A 1 93 ? 2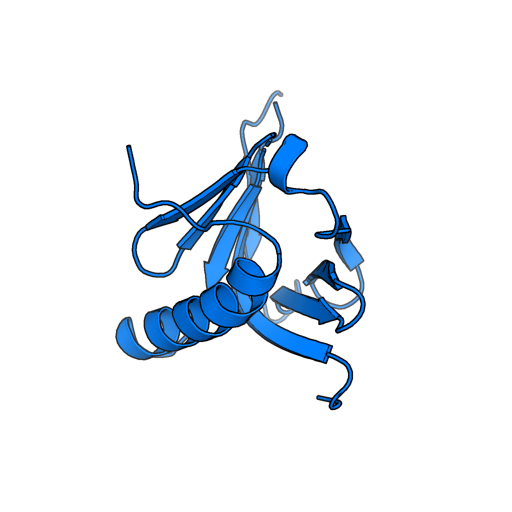6.399 -30.205 4.488 1.00 71.95 105 PHE B O 1
ATOM 614 N N . GLY A 1 94 ? 26.034 -27.985 4.523 1.00 72.58 106 GLY B N 1
ATOM 615 C CA . GLY A 1 94 ? 25.202 -27.995 5.723 1.00 76.80 106 GLY B CA 1
ATOM 616 C C . GLY A 1 94 ? 23.927 -27.193 5.536 1.00 87.22 106 GLY B C 1
ATOM 617 O O . GLY A 1 94 ? 23.743 -26.560 4.502 1.00 85.25 106 GLY B O 1
ATOM 618 N N . THR A 1 95 ? 23.059 -27.220 6.560 1.00 107.43 107 THR B N 1
ATOM 619 C CA . THR A 1 95 ? 21.751 -26.533 6.561 1.00 106.42 107 THR B CA 1
ATOM 620 C C . THR A 1 95 ? 21.620 -25.653 7.813 1.00 102.06 107 THR B C 1
ATOM 621 O O . THR A 1 95 ? 22.596 -25.066 8.276 1.00 94.27 107 THR B O 1
ATOM 625 N N . MET A 1 103 ? 23.594 -32.481 6.198 1.00 77.10 115 MET B N 1
ATOM 626 C CA . MET A 1 103 ? 25.022 -32.321 6.130 1.00 73.60 115 MET B CA 1
ATOM 627 C C . MET A 1 103 ? 25.633 -33.472 5.297 1.00 75.21 115 MET B C 1
ATOM 628 O O . MET A 1 103 ? 25.295 -34.646 5.441 1.00 68.01 115 MET B O 1
ATOM 633 N N . PHE A 1 104 ? 26.513 -33.117 4.361 1.00 71.02 116 PHE B N 1
ATOM 634 C CA . PHE A 1 104 ? 27.315 -34.078 3.645 1.00 65.07 116 PHE B CA 1
ATOM 635 C C . PHE A 1 104 ? 28.587 -33.368 3.189 1.00 64.44 116 PHE B C 1
ATOM 636 O O . PHE A 1 104 ? 28.688 -32.156 3.259 1.00 67.84 116 PHE B O 1
ATOM 644 N N . ARG A 1 105 ? 29.530 -34.170 2.706 1.00 63.34 117 ARG B N 1
ATOM 645 C CA . ARG A 1 105 ? 30.907 -33.803 2.477 1.00 67.07 117 ARG B CA 1
ATOM 646 C C . ARG A 1 105 ? 31.358 -34.545 1.215 1.00 61.38 117 ARG B C 1
ATOM 647 O O . ARG A 1 105 ? 31.000 -35.692 0.997 1.00 66.67 117 ARG B O 1
ATOM 655 N N . VAL A 1 106 ? 32.172 -33.879 0.406 1.00 61.99 118 VAL B N 1
ATOM 656 C CA . VAL A 1 106 ? 32.571 -34.346 -0.887 1.00 56.14 118 VAL B CA 1
ATOM 657 C C . VAL A 1 106 ? 34.052 -34.001 -1.066 1.00 63.22 118 VAL B C 1
ATOM 658 O O . VAL A 1 106 ? 34.531 -33.010 -0.533 1.00 64.57 118 VAL B O 1
ATOM 662 N N . GLN A 1 107 ? 34.768 -34.859 -1.789 1.00 60.98 119 GLN B N 1
ATOM 663 C CA . GLN A 1 107 ? 36.129 -34.633 -2.136 1.00 60.36 119 GLN B CA 1
ATOM 664 C C . GLN A 1 107 ? 36.305 -34.987 -3.611 1.00 60.18 119 GLN B C 1
ATOM 665 O O . GLN A 1 107 ? 35.995 -36.124 -4.017 1.00 63.11 119 GLN B O 1
ATOM 671 N N . PHE A 1 108 ? 36.807 -34.016 -4.380 1.00 54.11 120 PHE B N 1
ATOM 672 C CA . PHE A 1 108 ? 36.999 -34.136 -5.813 1.00 59.83 120 PHE B CA 1
ATOM 673 C C . PHE A 1 108 ? 38.235 -34.992 -6.071 1.00 61.64 120 PHE B C 1
ATOM 674 O O . PHE A 1 108 ? 39.132 -35.016 -5.254 1.00 69.22 120 PHE B O 1
ATOM 682 N N . SER A 1 109 ? 38.254 -35.694 -7.209 1.00 69.67 121 SER B N 1
ATOM 683 C CA . SER A 1 109 ? 39.366 -36.582 -7.551 1.00 72.24 121 SER B CA 1
ATOM 684 C C . SER A 1 109 ? 40.391 -35.852 -8.427 1.00 74.93 121 SER B C 1
ATOM 685 O O . SER A 1 109 ? 40.169 -34.730 -8.862 1.00 78.57 121 SER B O 1
ATOM 688 N N . GLY A 1 110 ? 41.543 -36.502 -8.608 1.00 79.94 122 GLY B N 1
ATOM 689 C CA . GLY A 1 110 ? 42.603 -36.066 -9.510 1.00 81.15 122 GLY B CA 1
ATOM 690 C C . GLY A 1 110 ? 43.887 -36.838 -9.245 1.00 84.01 122 GLY B C 1
ATOM 691 O O . GLY A 1 110 ? 44.080 -37.359 -8.157 1.00 68.91 122 GLY B O 1
ATOM 692 N N . GLU A 1 111 ? 44.768 -36.901 -10.248 1.00 95.80 123 GLU B N 1
ATOM 693 C CA . GLU A 1 111 ? 46.027 -37.634 -10.144 1.00 101.08 123 GLU B CA 1
ATOM 694 C C . GLU A 1 111 ? 46.977 -36.896 -9.194 1.00 95.01 123 GLU B C 1
ATOM 695 O O . GLU A 1 111 ? 47.816 -37.529 -8.579 1.00 105.22 123 GLU B O 1
ATOM 701 N N . SER A 1 112 ? 46.823 -35.571 -9.073 1.00 90.15 124 SER B N 1
ATOM 702 C CA . SER A 1 112 ? 47.588 -34.754 -8.111 1.00 84.87 124 SER B CA 1
ATOM 703 C C . SER A 1 112 ? 46.641 -33.896 -7.271 1.00 84.57 124 SER B C 1
ATOM 704 O O . SER A 1 112 ? 45.463 -33.762 -7.608 1.00 95.41 124 SER B O 1
ATOM 707 N N . LYS A 1 113 ? 47.189 -33.297 -6.208 1.00 82.95 125 LYS B N 1
ATOM 708 C CA . LYS A 1 113 ? 46.481 -32.328 -5.342 1.00 86.14 125 LYS B CA 1
ATOM 709 C C . LYS A 1 113 ? 46.021 -31.097 -6.142 1.00 83.16 125 LYS B C 1
ATOM 710 O O . LYS A 1 113 ? 44.984 -30.538 -5.815 1.00 82.31 125 LYS B O 1
ATOM 716 N N . GLU A 1 114 ? 46.805 -30.681 -7.151 1.00 77.70 126 GLU B N 1
ATOM 717 C CA . GLU A 1 114 ? 46.475 -29.569 -8.050 1.00 85.19 126 GLU B CA 1
ATOM 718 C C . GLU A 1 114 ? 45.244 -29.885 -8.907 1.00 81.44 126 GLU B C 1
ATOM 719 O O . GLU A 1 114 ? 44.370 -29.044 -9.095 1.00 76.46 126 GLU B O 1
ATOM 725 N N . GLU A 1 115 ? 45.251 -31.078 -9.505 1.00 80.69 127 GLU B N 1
ATOM 726 C CA . GLU A 1 115 ? 44.228 -31.495 -10.425 1.00 78.30 127 GLU B CA 1
ATOM 727 C C . GLU A 1 115 ? 42.894 -31.602 -9.669 1.00 69.78 127 GLU B C 1
ATOM 728 O O . GLU A 1 115 ? 41.857 -31.211 -10.190 1.00 72.99 127 GLU B O 1
ATOM 734 N N . ALA A 1 116 ? 42.933 -32.106 -8.431 1.00 59.66 128 ALA B N 1
ATOM 735 C CA . ALA A 1 116 ? 41.740 -32.198 -7.603 1.00 61.02 128 ALA B CA 1
ATOM 736 C C . ALA A 1 116 ? 41.256 -30.788 -7.249 1.00 62.63 128 ALA B C 1
ATOM 737 O O . ALA A 1 116 ? 40.075 -30.479 -7.366 1.00 63.99 128 ALA B O 1
ATOM 739 N N . LEU A 1 117 ? 42.192 -29.935 -6.833 1.00 64.59 129 LEU B N 1
ATOM 740 C CA . LEU A 1 117 ? 41.893 -28.563 -6.477 1.00 62.69 129 LEU B CA 1
ATOM 741 C C . LEU A 1 117 ? 41.275 -27.831 -7.676 1.00 59.92 129 LEU B C 1
ATOM 742 O O . LEU A 1 117 ? 40.312 -27.120 -7.519 1.00 63.43 129 LEU B O 1
ATOM 747 N N . GLU A 1 118 ? 41.816 -28.055 -8.873 1.00 61.38 130 GLU B N 1
ATOM 748 C CA . GLU A 1 118 ? 41.334 -27.429 -10.105 1.00 64.04 130 GLU B CA 1
ATOM 749 C C . GLU A 1 118 ? 39.912 -27.897 -10.432 1.00 62.19 130 GLU B C 1
ATOM 750 O O . GLU A 1 118 ? 39.125 -27.130 -10.941 1.00 65.46 130 GLU B O 1
ATOM 756 N N . ARG A 1 119 ? 39.627 -29.177 -10.193 1.00 63.66 131 ARG B N 1
ATOM 757 C CA . ARG A 1 119 ? 38.290 -29.710 -10.332 1.00 67.76 131 ARG B CA 1
ATOM 758 C C . ARG A 1 119 ? 37.349 -28.994 -9.360 1.00 65.49 131 ARG B C 1
ATOM 759 O O . ARG A 1 119 ? 36.348 -28.416 -9.777 1.00 69.81 131 ARG B O 1
ATOM 767 N N . CYS A 1 120 ? 37.696 -29.058 -8.071 1.00 62.13 132 CYS B N 1
ATOM 768 C CA . CYS A 1 120 ? 36.956 -28.410 -6.998 1.00 70.37 132 CYS B CA 1
ATOM 769 C C . CYS A 1 120 ? 36.591 -26.954 -7.335 1.00 64.33 132 CYS B C 1
ATOM 770 O O . CYS A 1 120 ? 35.465 -26.533 -7.139 1.00 66.86 132 CYS B O 1
ATOM 773 N N . CYS A 1 121 ? 37.551 -26.199 -7.856 1.00 62.30 133 CYS B N 1
ATOM 774 C CA . CYS A 1 121 ? 37.383 -24.780 -8.077 1.00 71.04 133 CYS B CA 1
ATOM 775 C C . CYS A 1 121 ? 36.371 -24.536 -9.208 1.00 63.34 133 CYS B C 1
ATOM 776 O O . CYS A 1 121 ? 35.500 -23.669 -9.105 1.00 60.32 133 CYS B O 1
ATOM 779 N N . GLY A 1 122 ? 36.490 -25.305 -10.290 1.00 63.70 134 GLY B N 1
ATOM 780 C CA . GLY A 1 122 ? 35.534 -25.270 -11.399 1.00 61.16 134 GLY B CA 1
ATOM 781 C C . GLY A 1 122 ? 34.099 -25.463 -10.924 1.00 61.40 134 GLY B C 1
ATOM 782 O O . GLY A 1 122 ? 33.163 -24.817 -11.401 1.00 72.79 134 GLY B O 1
ATOM 783 N N . CYS A 1 123 ? 33.925 -26.368 -9.966 1.00 59.08 135 CYS B N 1
ATOM 784 C CA . CYS A 1 123 ? 32.636 -26.680 -9.442 1.00 58.62 135 CYS B CA 1
ATOM 785 C C . CYS A 1 123 ? 32.161 -25.514 -8.570 1.00 59.27 135 CYS B C 1
ATOM 786 O O . CYS A 1 123 ? 31.006 -25.095 -8.644 1.00 65.21 135 CYS B O 1
ATOM 789 N N . VAL A 1 124 ? 33.069 -24.987 -7.752 1.00 59.95 136 VAL B N 1
ATOM 790 C CA . VAL A 1 124 ? 32.765 -23.847 -6.908 1.00 61.27 136 VAL B CA 1
ATOM 791 C C . VAL A 1 124 ? 32.213 -22.711 -7.781 1.00 58.65 136 VAL B C 1
ATOM 792 O O . VAL A 1 124 ? 31.266 -22.040 -7.387 1.00 59.70 136 VAL B O 1
ATOM 796 N N . GLN A 1 125 ? 32.792 -22.539 -8.974 1.00 58.79 137 GLN B N 1
ATOM 797 C CA . GLN A 1 125 ? 32.401 -21.505 -9.926 1.00 56.93 137 GLN B CA 1
ATOM 798 C C . GLN A 1 125 ? 30.942 -21.663 -10.351 1.00 59.26 137 GLN B C 1
ATOM 799 O O . GLN A 1 125 ? 30.264 -20.666 -10.485 1.00 72.05 137 GLN B O 1
ATOM 805 N N . THR A 1 126 ? 30.464 -22.893 -10.597 1.00 66.10 138 THR B N 1
ATOM 806 C CA . THR A 1 126 ? 29.063 -23.022 -10.970 1.00 64.54 138 THR B CA 1
ATOM 807 C C . THR A 1 126 ? 28.224 -22.914 -9.689 1.00 60.52 138 THR B C 1
ATOM 808 O O . THR A 1 126 ? 27.280 -22.166 -9.681 1.00 66.38 138 THR B O 1
ATOM 812 N N . LEU A 1 127 ? 28.624 -23.583 -8.602 1.00 61.68 139 LEU B N 1
ATOM 813 C CA . LEU A 1 127 ? 27.892 -23.544 -7.325 1.00 62.96 139 LEU B CA 1
ATOM 814 C C . LEU A 1 127 ? 27.660 -22.099 -6.881 1.00 66.95 139 LEU B C 1
ATOM 815 O O . LEU A 1 127 ? 26.592 -21.746 -6.371 1.00 74.78 139 LEU B O 1
ATOM 820 N N . ALA A 1 128 ? 28.704 -21.283 -7.012 1.00 65.83 140 ALA B N 1
ATOM 821 C CA . ALA A 1 128 ? 28.685 -19.920 -6.505 1.00 62.03 140 ALA B CA 1
ATOM 822 C C . ALA A 1 128 ? 27.692 -19.041 -7.285 1.00 65.39 140 ALA B C 1
ATOM 823 O O . ALA A 1 128 ? 27.390 -17.949 -6.845 1.00 70.54 140 ALA B O 1
ATOM 825 N N . GLN A 1 129 ? 27.202 -19.504 -8.442 1.00 64.68 141 GLN B N 1
ATOM 826 C CA . GLN A 1 129 ? 26.139 -18.798 -9.175 1.00 68.57 141 GLN B CA 1
ATOM 827 C C . GLN A 1 129 ? 24.815 -18.807 -8.387 1.00 75.06 141 GLN B C 1
ATOM 828 O O . GLN A 1 129 ? 23.975 -17.948 -8.622 1.00 73.34 141 GLN B O 1
ATOM 834 N N . TYR A 1 130 ? 24.644 -19.761 -7.459 1.00 75.51 142 TYR B N 1
ATOM 835 C CA . TYR A 1 130 ? 23.389 -19.972 -6.731 1.00 72.23 142 TYR B CA 1
ATOM 836 C C . TYR A 1 130 ? 23.531 -19.646 -5.241 1.00 74.40 142 TYR B C 1
ATOM 837 O O . TYR A 1 130 ? 22.579 -19.172 -4.624 1.00 84.50 142 TYR B O 1
ATOM 846 N N . VAL A 1 131 ? 24.687 -19.971 -4.656 1.00 77.49 143 VAL B N 1
ATOM 847 C CA . VAL A 1 131 ? 24.940 -19.819 -3.219 1.00 80.06 143 VAL B CA 1
ATOM 848 C C . VAL A 1 131 ? 26.299 -19.161 -3.040 1.00 74.45 143 VAL B C 1
ATOM 849 O O . VAL A 1 131 ? 27.073 -19.094 -3.980 1.00 97.76 143 VAL B O 1
ATOM 853 N N . THR A 1 132 ? 26.609 -18.741 -1.818 1.00 69.43 144 THR B N 1
ATOM 854 C CA . THR A 1 132 ? 27.961 -18.367 -1.562 1.00 72.84 144 THR B CA 1
ATOM 855 C C . THR A 1 132 ? 28.682 -19.566 -0.940 1.00 72.27 144 THR B C 1
ATOM 856 O O . THR A 1 132 ? 28.119 -20.298 -0.122 1.00 77.03 144 THR B O 1
ATOM 860 N N . VAL A 1 133 ? 29.940 -19.732 -1.365 1.00 70.87 145 VAL B N 1
ATOM 861 C CA . VAL A 1 133 ? 30.840 -20.754 -0.917 1.00 65.28 145 VAL B CA 1
ATOM 862 C C . VAL A 1 133 ? 31.873 -20.111 0.018 1.00 67.89 145 VAL B C 1
ATOM 863 O O . VAL A 1 133 ? 32.801 -19.455 -0.423 1.00 65.43 145 VAL B O 1
ATOM 867 N N . GLN A 1 134 ? 31.703 -20.367 1.317 1.00 72.69 146 GLN B N 1
ATOM 868 C CA . GLN A 1 134 ? 32.464 -19.756 2.380 1.00 71.26 146 GLN B CA 1
ATOM 869 C C . GLN A 1 134 ? 33.809 -20.464 2.562 1.00 72.95 146 GLN B C 1
ATOM 870 O O . GLN A 1 134 ? 34.015 -21.584 2.111 1.00 74.52 146 GLN B O 1
ATOM 876 N N . GLU A 1 135 ? 34.712 -19.763 3.254 1.00 83.37 147 GLU B N 1
ATOM 877 C CA . GLU A 1 135 ? 35.987 -20.285 3.714 1.00 86.63 147 GLU B CA 1
ATOM 878 C C . GLU A 1 135 ? 35.762 -20.847 5.112 1.00 79.03 147 GLU B C 1
ATOM 879 O O . GLU A 1 135 ? 34.762 -20.545 5.753 1.00 80.41 147 GLU B O 1
ATOM 885 N N . PRO A 1 136 ? 36.652 -21.714 5.631 1.00 83.53 148 PRO B N 1
ATOM 886 C CA . PRO A 1 136 ? 36.433 -22.317 6.947 1.00 90.06 148 PRO B CA 1
ATOM 887 C C . PRO A 1 136 ? 36.417 -21.294 8.096 1.00 102.49 148 PRO B C 1
ATOM 888 O O . PRO A 1 136 ? 37.067 -20.255 8.013 1.00 98.67 148 PRO B O 1
ATOM 892 N N . ASP A 1 137 ? 35.707 -21.650 9.173 1.00 124.07 149 ASP B N 1
ATOM 893 C CA . ASP A 1 137 ? 35.376 -20.772 10.300 1.00 122.66 149 ASP B CA 1
ATOM 894 C C . ASP A 1 137 ? 36.508 -20.840 11.331 1.00 116.90 149 ASP B C 1
ATOM 895 O O . ASP A 1 137 ? 37.484 -20.104 11.234 1.00 105.32 149 ASP B O 1
#

Sequence (114 aa):
AMGEVSQWSLKRYGRFMLGSPTWKVFESSEESGSLVLTIVVSGHFFISQGQTLLEGFSLIGSKNWLKIVRRMDCLLFGTMFRVQFSGESKEEALERCCGCVQTLAQYVTVQEPD

Radius of gyration: 13.59 Å; Cα contacts (8 Å, |Δi|>4): 239; chains: 1; bounding box: 31×34×39 Å